Protein AF-A0A7S4FDI6-F1 (afdb_monomer_lite)

Structure (mmCIF, N/CA/C/O backbone):
data_AF-A0A7S4FDI6-F1
#
_entry.id   AF-A0A7S4FDI6-F1
#
loop_
_atom_site.group_PDB
_atom_site.id
_atom_site.type_symbol
_atom_site.label_atom_id
_atom_site.label_alt_id
_atom_site.label_co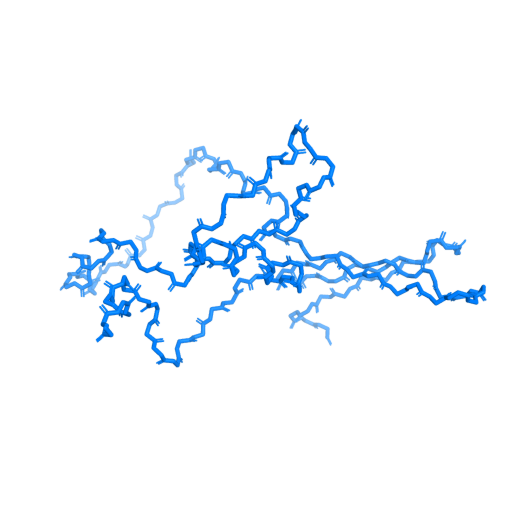mp_id
_atom_site.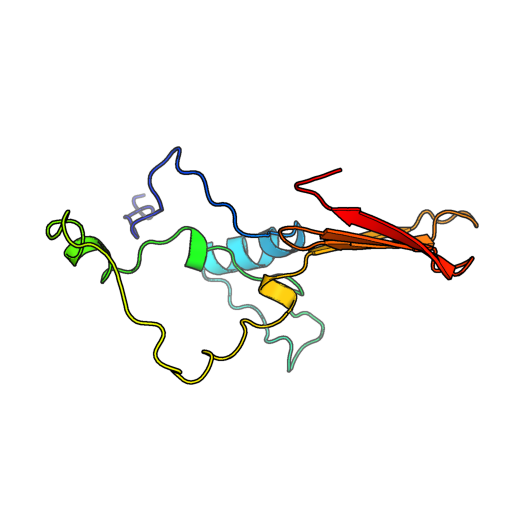label_asym_id
_atom_site.label_entity_id
_atom_site.label_seq_id
_atom_site.pdbx_PDB_ins_code
_atom_site.Cartn_x
_atom_site.Cartn_y
_atom_site.Cartn_z
_atom_site.occupancy
_atom_site.B_iso_or_equiv
_atom_site.auth_seq_id
_atom_site.auth_comp_id
_atom_site.auth_asym_id
_atom_site.auth_atom_id
_atom_site.pdbx_PDB_model_num
ATOM 1 N N . PRO A 1 1 ? -10.345 3.976 35.074 1.00 46.16 1 PRO A N 1
ATOM 2 C CA . PRO A 1 1 ? -10.155 2.787 34.218 1.00 46.16 1 PRO A CA 1
ATOM 3 C C . PRO A 1 1 ? -11.507 2.357 33.646 1.00 46.16 1 PRO A C 1
ATOM 5 O O . PRO A 1 1 ? -12.182 1.590 34.301 1.00 46.16 1 PRO A O 1
ATOM 8 N N . ASP A 1 2 ? -11.917 2.973 32.533 1.00 46.62 2 ASP A N 1
ATOM 9 C CA . ASP A 1 2 ? -13.038 2.566 31.658 1.00 46.62 2 ASP A CA 1
ATOM 10 C C . ASP A 1 2 ? -13.125 3.589 30.510 1.00 46.62 2 ASP A C 1
ATOM 12 O O . ASP A 1 2 ? -14.066 4.363 30.392 1.00 46.62 2 ASP A O 1
ATOM 16 N N . ALA A 1 3 ? -12.067 3.676 29.697 1.00 44.44 3 ALA A N 1
ATOM 17 C CA . ALA A 1 3 ? -12.013 4.590 28.547 1.00 44.44 3 ALA A CA 1
ATOM 18 C C . ALA A 1 3 ? -12.140 3.852 27.201 1.00 44.44 3 ALA A C 1
ATOM 20 O O . ALA A 1 3 ? -11.818 4.414 26.160 1.00 44.44 3 ALA A O 1
ATOM 21 N N . TRP A 1 4 ? -12.601 2.594 27.219 1.00 47.91 4 TRP A N 1
ATOM 22 C CA . TRP A 1 4 ? -12.853 1.791 26.014 1.00 47.91 4 TRP A CA 1
ATOM 23 C C . TRP A 1 4 ? -14.344 1.731 25.646 1.00 47.91 4 TRP A C 1
ATOM 25 O O . TRP A 1 4 ? -14.798 0.797 24.988 1.00 47.91 4 TRP A O 1
ATOM 35 N N . SER A 1 5 ? -15.144 2.700 26.096 1.00 42.81 5 SER A N 1
ATOM 36 C CA . SER A 1 5 ? -16.576 2.758 25.803 1.00 42.81 5 SER A CA 1
ATOM 37 C C . SER A 1 5 ? -16.823 3.027 24.313 1.00 42.81 5 SER A C 1
ATOM 39 O O . SER A 1 5 ? -16.862 4.170 23.870 1.00 42.81 5 SER A O 1
ATOM 41 N N . ALA A 1 6 ? -16.934 1.920 23.575 1.00 49.53 6 ALA 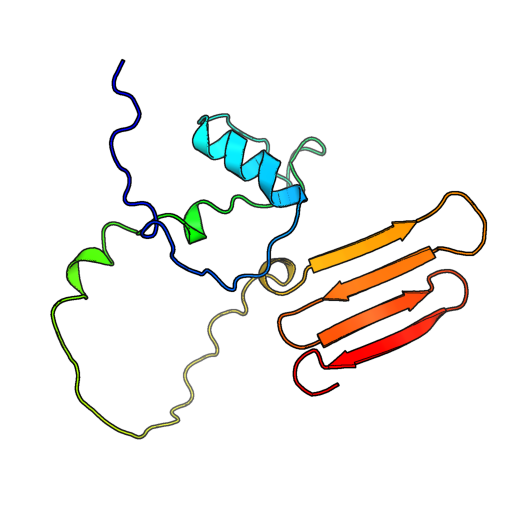A N 1
ATOM 42 C CA . ALA A 1 6 ? -17.795 1.657 22.429 1.00 49.53 6 ALA A CA 1
ATOM 43 C C . ALA A 1 6 ? -18.171 2.874 21.567 1.00 49.53 6 ALA A C 1
ATOM 45 O O . ALA A 1 6 ? -19.261 3.424 21.697 1.00 49.53 6 ALA A O 1
ATOM 46 N N . SER A 1 7 ? -17.316 3.214 20.604 1.00 46.47 7 SER A N 1
ATOM 47 C CA . SER A 1 7 ? -17.842 3.594 19.292 1.00 46.47 7 SER A CA 1
ATOM 48 C C . SER A 1 7 ? -17.885 2.313 18.471 1.00 46.47 7 SER A C 1
ATOM 50 O O . SER A 1 7 ? -16.910 1.562 18.486 1.00 46.47 7 SER A O 1
ATOM 52 N N . ALA A 1 8 ? -19.038 2.011 17.883 1.00 54.12 8 ALA A N 1
ATOM 53 C CA . ALA A 1 8 ? -19.351 0.758 17.212 1.00 54.12 8 ALA A CA 1
ATOM 54 C C . ALA A 1 8 ? -18.262 0.388 16.190 1.00 54.12 8 ALA A C 1
ATOM 56 O O . ALA A 1 8 ? -18.239 0.880 15.068 1.00 54.12 8 ALA A O 1
ATOM 57 N N . ALA A 1 9 ? -17.320 -0.452 16.611 1.00 67.88 9 ALA A N 1
ATOM 58 C CA . ALA A 1 9 ? -16.308 -1.003 15.734 1.00 67.88 9 ALA A CA 1
ATOM 59 C C . ALA A 1 9 ? -16.973 -2.073 14.864 1.00 67.88 9 ALA A C 1
ATOM 61 O O . ALA A 1 9 ? -17.821 -2.825 15.356 1.00 67.88 9 ALA A O 1
ATOM 62 N N . VAL A 1 10 ? -16.578 -2.148 13.593 1.00 71.25 10 VAL A N 1
ATOM 63 C CA . VAL A 1 10 ? -16.894 -3.268 12.697 1.00 71.25 10 VAL A CA 1
ATOM 64 C C . VAL A 1 10 ? -16.799 -4.594 13.480 1.00 71.25 10 VAL A C 1
ATOM 66 O O . VAL A 1 10 ? -15.825 -4.772 14.227 1.00 71.25 10 VAL A O 1
ATOM 69 N N . PRO A 1 11 ? -17.790 -5.512 13.381 1.00 81.06 11 PRO A N 1
ATOM 70 C CA . PRO A 1 11 ? -17.823 -6.714 14.207 1.00 81.06 11 PRO A CA 1
ATOM 71 C C . PRO A 1 11 ? -16.497 -7.466 14.152 1.00 81.06 11 PRO A C 1
ATOM 73 O O . PRO A 1 11 ? -15.893 -7.619 13.086 1.00 81.06 11 PRO A O 1
ATOM 76 N N . ARG A 1 12 ? -16.024 -7.952 15.302 1.00 82.12 12 ARG A N 1
ATOM 77 C CA . ARG A 1 12 ? -14.791 -8.747 15.339 1.00 82.12 12 ARG A CA 1
ATOM 78 C C . ARG A 1 12 ? -14.929 -9.949 14.404 1.00 82.12 12 ARG A C 1
ATOM 80 O O . ARG A 1 12 ? -15.941 -10.640 14.438 1.00 82.12 12 ARG A O 1
ATOM 87 N N . GLY A 1 13 ? -13.895 -10.189 13.601 1.00 84.81 13 GLY A N 1
ATOM 88 C CA . GLY A 1 13 ? -13.900 -11.240 12.582 1.00 84.81 13 GLY A CA 1
ATOM 89 C C . GLY A 1 13 ? -14.465 -10.813 11.224 1.00 84.81 13 GLY A C 1
ATOM 90 O O . GLY A 1 13 ? -14.505 -11.641 10.320 1.00 84.81 13 GLY A O 1
ATOM 91 N N . SER A 1 14 ? -14.870 -9.551 11.049 1.00 84.25 14 SER A N 1
ATOM 92 C CA . SER A 1 14 ? -15.245 -9.037 9.726 1.00 84.25 14 SER A CA 1
ATOM 93 C C . SER A 1 14 ? -14.035 -8.930 8.799 1.00 84.25 14 SER A C 1
ATOM 95 O O . SER A 1 14 ? -12.922 -8.639 9.241 1.00 84.25 14 SER A O 1
ATOM 97 N N . LEU A 1 15 ? -14.285 -9.107 7.502 1.00 84.31 15 LEU A N 1
ATOM 98 C CA . LEU A 1 15 ? -13.327 -8.859 6.430 1.00 84.31 15 LEU A CA 1
ATOM 99 C C . LEU A 1 15 ? -13.665 -7.537 5.743 1.00 84.31 15 LEU A C 1
ATOM 101 O O . LEU A 1 15 ? -14.823 -7.276 5.422 1.00 84.31 15 LEU A O 1
ATOM 105 N N . VAL A 1 16 ? -12.644 -6.715 5.517 1.00 83.94 16 VAL A N 1
ATOM 106 C CA . VAL A 1 16 ? -12.754 -5.426 4.833 1.00 83.94 16 VAL A CA 1
ATOM 107 C C . VAL A 1 16 ? -11.763 -5.440 3.672 1.00 83.94 16 VAL A C 1
ATOM 109 O O . VAL A 1 16 ? -10.567 -5.593 3.891 1.00 83.94 16 VAL A O 1
ATOM 112 N N . HIS A 1 17 ? -12.261 -5.307 2.442 1.00 84.12 17 HIS A N 1
ATOM 113 C CA . HIS A 1 17 ? -11.474 -5.462 1.207 1.00 84.12 17 HIS A CA 1
ATOM 114 C C . HIS A 1 17 ? -10.973 -4.130 0.624 1.00 84.12 17 HIS A C 1
ATOM 116 O O . HIS A 1 17 ? -10.684 -4.036 -0.566 1.00 84.12 17 HIS A O 1
ATOM 122 N N . HIS A 1 18 ? -10.900 -3.079 1.441 1.00 84.12 18 HIS A N 1
ATOM 123 C CA . HIS A 1 18 ? -10.317 -1.816 1.002 1.00 84.12 18 HIS A CA 1
ATOM 124 C C . HIS A 1 18 ? -8.807 -1.960 0.812 1.00 84.12 18 HIS A C 1
ATOM 126 O O . HIS A 1 18 ? -8.139 -2.667 1.567 1.00 84.12 18 HIS A O 1
ATOM 132 N N . LEU A 1 19 ? -8.278 -1.257 -0.186 1.00 87.56 19 LEU A N 1
ATOM 133 C CA . LEU A 1 19 ? -6.840 -1.091 -0.341 1.00 87.56 19 LEU A CA 1
ATOM 134 C C . LEU A 1 19 ? -6.311 -0.263 0.831 1.00 87.56 19 LEU A C 1
ATOM 136 O O . LEU A 1 19 ? -6.868 0.787 1.150 1.00 87.56 19 LEU A O 1
ATOM 140 N N . VAL A 1 20 ? -5.254 -0.759 1.466 1.00 88.69 20 VAL A N 1
ATOM 141 C CA . VAL A 1 20 ? -4.611 -0.132 2.624 1.00 88.69 20 VAL A CA 1
ATOM 142 C C . VAL A 1 20 ? -3.100 -0.158 2.449 1.00 88.69 20 VAL A C 1
ATOM 144 O O . VAL A 1 20 ? -2.550 -1.099 1.871 1.00 88.69 20 VAL A O 1
ATOM 147 N N . GLU A 1 21 ? -2.421 0.851 2.982 1.00 87.62 21 GLU A N 1
ATOM 148 C CA . GLU A 1 21 ? -0.967 0.965 2.948 1.00 87.62 21 GLU A CA 1
ATOM 149 C C . GLU A 1 21 ? -0.378 0.943 4.362 1.00 87.62 21 GLU A C 1
ATOM 151 O O . GLU A 1 21 ? -0.994 1.374 5.335 1.00 87.62 21 GLU A O 1
ATOM 156 N N . LEU A 1 22 ? 0.881 0.517 4.507 1.00 90.38 22 LEU A N 1
ATOM 157 C CA . LEU A 1 22 ? 1.543 0.529 5.819 1.00 90.38 22 LEU A CA 1
ATOM 158 C C . LEU A 1 22 ? 1.637 1.947 6.422 1.00 90.38 22 LEU A C 1
ATOM 160 O O . LEU A 1 22 ? 1.617 2.113 7.642 1.00 90.38 22 LEU A O 1
ATOM 164 N N . ARG A 1 23 ? 1.708 2.978 5.573 1.00 90.12 23 ARG A N 1
ATOM 165 C CA . ARG A 1 23 ? 1.750 4.391 5.987 1.00 90.12 23 ARG A CA 1
ATOM 166 C C . ARG A 1 23 ? 0.450 4.882 6.632 1.00 90.12 23 ARG A C 1
ATOM 168 O O . ARG A 1 23 ? 0.485 5.899 7.318 1.00 90.12 23 ARG A O 1
ATOM 175 N N . ASP A 1 24 ? -0.654 4.148 6.488 1.00 90.06 24 ASP A N 1
ATOM 176 C CA . ASP A 1 24 ? -1.950 4.458 7.107 1.00 90.06 24 ASP A CA 1
ATOM 177 C C . ASP A 1 24 ? -1.965 4.175 8.617 1.00 90.06 24 ASP A C 1
ATOM 179 O O . ASP A 1 24 ? -2.775 4.723 9.370 1.00 90.06 24 ASP A O 1
ATOM 183 N N . ILE A 1 25 ? -1.028 3.353 9.099 1.00 92.06 25 ILE A N 1
ATOM 184 C CA . ILE A 1 25 ? -0.962 2.939 10.502 1.00 92.06 25 ILE A CA 1
ATOM 185 C C . ILE A 1 25 ? -0.738 4.132 11.439 1.00 92.06 25 ILE A C 1
ATOM 187 O O . ILE A 1 25 ? -1.453 4.278 12.431 1.00 92.06 25 ILE A O 1
ATOM 191 N N . PHE A 1 26 ? 0.221 5.009 11.132 1.00 93.12 26 PHE A N 1
ATOM 192 C CA . PHE A 1 26 ? 0.528 6.167 11.976 1.00 93.12 26 PHE A CA 1
ATOM 193 C C . PHE A 1 26 ? -0.655 7.145 12.131 1.00 93.12 26 PHE A C 1
ATOM 195 O O . PHE A 1 26 ? -1.045 7.396 13.276 1.00 93.12 26 PHE A O 1
ATOM 202 N N . PRO A 1 27 ? -1.276 7.663 11.051 1.00 91.19 27 PRO A N 1
ATOM 203 C CA . PRO A 1 27 ? -2.426 8.553 11.187 1.00 91.19 27 PRO A CA 1
ATOM 204 C C . PRO A 1 27 ? -3.635 7.873 11.838 1.00 91.19 27 PRO A C 1
ATOM 206 O O . PRO A 1 27 ? -4.347 8.526 12.596 1.00 91.19 27 PRO A O 1
ATOM 209 N N . THR A 1 28 ? -3.823 6.562 11.642 1.00 91.00 28 THR A N 1
ATOM 210 C CA . THR A 1 28 ? -4.863 5.797 12.352 1.00 91.00 28 THR A CA 1
ATOM 211 C C . THR A 1 28 ? -4.646 5.818 13.867 1.00 91.00 28 THR A C 1
ATOM 213 O O . THR A 1 28 ? -5.561 6.135 14.627 1.00 91.00 28 THR A O 1
ATOM 216 N N . PHE A 1 29 ? -3.431 5.516 14.337 1.00 91.94 29 PHE A N 1
ATOM 217 C CA . PHE A 1 29 ? -3.132 5.530 15.772 1.00 91.94 29 PHE A CA 1
ATOM 218 C C . PHE A 1 29 ? -3.194 6.931 16.377 1.00 91.94 29 PHE A C 1
ATOM 220 O O . PHE A 1 29 ? -3.681 7.084 17.498 1.00 91.94 29 PHE A O 1
ATOM 227 N N . ALA A 1 30 ? -2.730 7.945 15.648 1.00 90.69 30 ALA A N 1
ATOM 228 C CA . ALA A 1 30 ? -2.822 9.329 16.090 1.00 90.69 30 ALA A CA 1
ATOM 229 C C . ALA A 1 30 ? -4.286 9.758 16.281 1.00 90.69 30 ALA A C 1
ATOM 231 O O . ALA A 1 30 ? -4.613 10.334 17.319 1.00 90.69 30 ALA A O 1
ATOM 232 N N . GLU A 1 31 ? -5.183 9.398 15.357 1.00 88.31 31 GLU A N 1
ATOM 233 C CA . GLU A 1 31 ? -6.612 9.694 15.491 1.00 88.31 31 GLU A CA 1
ATOM 234 C C . GLU A 1 31 ? -7.250 8.955 16.681 1.00 88.31 31 GLU A C 1
ATOM 236 O O . GLU A 1 31 ? -7.944 9.578 17.487 1.00 88.31 31 GLU A O 1
ATOM 241 N N . ILE A 1 32 ? -6.946 7.662 16.872 1.00 87.06 32 ILE A N 1
ATOM 242 C CA . ILE A 1 32 ? -7.398 6.886 18.047 1.00 87.06 32 ILE A CA 1
ATOM 243 C C . ILE A 1 32 ? -6.938 7.550 19.353 1.00 87.06 32 ILE A C 1
ATOM 245 O O . ILE A 1 32 ? -7.704 7.654 20.314 1.00 87.06 32 ILE A O 1
ATOM 249 N N . ALA A 1 33 ? -5.689 8.016 19.387 1.00 88.88 33 ALA A N 1
ATOM 250 C CA . ALA A 1 33 ? -5.098 8.696 20.533 1.00 88.88 33 ALA A CA 1
ATOM 251 C C . ALA A 1 33 ? -5.571 10.153 20.692 1.00 88.88 33 ALA A C 1
ATOM 253 O O . ALA A 1 33 ? -5.202 10.800 21.673 1.00 88.88 33 ALA A O 1
ATOM 254 N N . ARG A 1 34 ? -6.390 10.667 19.761 1.00 89.62 34 ARG A N 1
ATOM 255 C CA . ARG A 1 34 ? -6.820 12.073 19.682 1.00 89.62 34 ARG A CA 1
ATOM 256 C C . ARG A 1 34 ? -5.647 13.058 19.616 1.00 89.62 34 ARG A C 1
ATOM 258 O O . ARG A 1 34 ? -5.713 14.155 20.168 1.00 89.62 34 ARG A O 1
ATOM 265 N N . ILE A 1 35 ? -4.569 12.662 18.946 1.00 91.81 35 ILE A N 1
ATOM 266 C CA . ILE A 1 35 ? -3.430 13.522 18.632 1.00 91.81 35 ILE A CA 1
ATOM 267 C C . ILE A 1 35 ? -3.764 14.290 17.353 1.00 91.81 35 ILE A C 1
ATOM 269 O O . ILE A 1 35 ? -4.072 13.689 16.325 1.00 91.81 35 ILE A O 1
ATOM 273 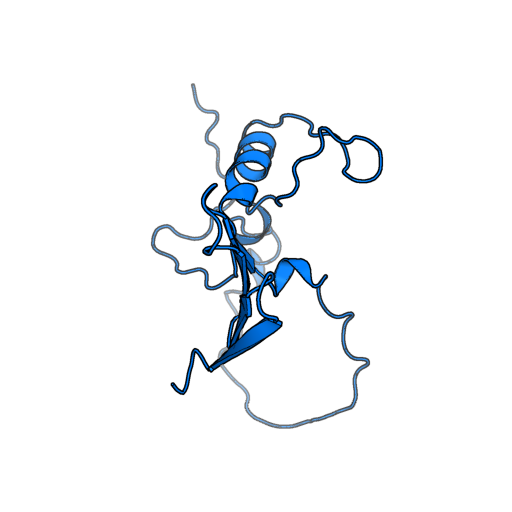N N . ALA A 1 36 ? -3.699 15.620 17.411 1.00 88.50 36 ALA A N 1
ATOM 274 C CA . ALA A 1 36 ? -3.868 16.457 16.230 1.00 88.50 36 ALA A CA 1
ATOM 275 C C . ALA A 1 36 ? -2.649 16.309 15.311 1.00 88.50 36 ALA A C 1
ATOM 277 O O . ALA A 1 36 ? -1.518 16.554 15.732 1.00 88.50 36 ALA A O 1
ATOM 278 N N . LEU A 1 37 ? -2.891 15.906 14.066 1.00 87.81 37 LEU A N 1
ATOM 279 C CA . LEU A 1 37 ? -1.869 15.827 13.028 1.00 87.81 37 LEU A CA 1
ATOM 280 C C . LEU A 1 37 ? -1.917 17.080 12.149 1.00 87.81 37 LEU A C 1
ATOM 282 O O . LEU A 1 37 ? -3.008 17.607 11.910 1.00 87.81 37 LEU A O 1
ATOM 286 N N . PRO A 1 38 ? -0.762 17.558 11.663 1.00 87.25 38 PRO A N 1
ATOM 287 C CA . PRO A 1 38 ? -0.727 18.712 10.783 1.00 87.25 38 PRO A CA 1
ATOM 288 C C . PRO A 1 38 ? -1.285 18.365 9.392 1.00 87.25 38 PRO A C 1
ATOM 290 O O . PRO A 1 38 ? -1.290 17.204 8.973 1.00 87.25 38 PRO A O 1
ATOM 293 N N . SER A 1 39 ? -1.809 19.375 8.692 1.00 79.31 39 SER A N 1
ATOM 294 C CA . SER A 1 39 ? -2.444 19.193 7.385 1.00 79.31 39 SER A CA 1
ATOM 295 C C . SER A 1 39 ? -1.394 19.124 6.270 1.00 79.31 39 SER A C 1
ATOM 297 O O . SER A 1 39 ? -0.460 19.922 6.230 1.00 79.31 39 SER A O 1
ATOM 299 N N . ALA A 1 40 ? -1.561 18.195 5.323 1.00 74.25 40 ALA A N 1
ATOM 300 C CA . ALA A 1 40 ? -0.616 18.009 4.212 1.00 74.25 40 ALA A CA 1
ATOM 301 C C . ALA A 1 40 ? -0.517 19.212 3.259 1.00 74.25 40 ALA A C 1
ATOM 303 O O . ALA A 1 40 ? 0.383 19.277 2.432 1.00 74.25 40 ALA A O 1
ATOM 304 N N . THR A 1 41 ? -1.455 20.155 3.344 1.00 72.06 41 THR A N 1
ATOM 305 C CA . THR A 1 41 ? -1.431 21.402 2.573 1.00 72.06 41 THR A CA 1
ATOM 306 C C . THR A 1 41 ? -0.558 22.484 3.204 1.00 72.06 41 THR A C 1
ATOM 308 O O . THR A 1 41 ? -0.278 23.480 2.543 1.00 72.06 41 THR A O 1
ATOM 311 N N . GLU A 1 42 ? -0.162 22.322 4.468 1.00 71.12 42 GLU A N 1
ATOM 312 C CA . GLU A 1 42 ? 0.452 23.390 5.264 1.00 71.12 42 GLU A CA 1
ATOM 313 C C . GLU A 1 42 ? 1.771 22.976 5.929 1.00 71.12 42 GLU A C 1
ATOM 315 O O . GLU A 1 42 ? 2.540 23.855 6.317 1.00 71.12 42 GLU A O 1
ATOM 320 N N . ASP A 1 43 ? 2.054 21.675 6.051 1.00 79.19 43 ASP A N 1
ATOM 321 C CA . ASP A 1 43 ? 3.214 21.174 6.790 1.00 79.19 43 ASP A CA 1
ATOM 322 C C . ASP A 1 43 ? 3.803 19.900 6.161 1.00 79.19 43 ASP A C 1
ATOM 324 O O . ASP A 1 43 ? 3.113 18.897 5.979 1.00 79.19 43 ASP A O 1
ATOM 328 N N . GLU A 1 44 ? 5.108 19.915 5.893 1.00 78.81 44 GLU A N 1
ATOM 329 C CA . GLU A 1 44 ? 5.876 18.755 5.411 1.00 78.81 44 GLU A CA 1
ATOM 330 C C . GLU A 1 44 ? 5.968 17.632 6.463 1.00 78.81 44 GLU A C 1
ATOM 332 O O . GLU A 1 44 ? 6.263 16.485 6.132 1.00 78.81 44 GLU A O 1
ATOM 337 N N . ALA A 1 45 ? 5.703 17.936 7.740 1.00 82.69 45 ALA A N 1
ATOM 338 C CA . ALA A 1 45 ? 5.584 16.936 8.799 1.00 82.69 45 ALA A CA 1
ATOM 339 C C . ALA A 1 45 ? 4.245 16.177 8.765 1.00 82.69 45 ALA A C 1
ATOM 341 O O . ALA A 1 45 ? 4.038 15.262 9.571 1.00 82.69 45 ALA A O 1
ATOM 342 N N . ALA A 1 46 ? 3.320 16.552 7.874 1.00 86.62 46 ALA A N 1
ATOM 343 C CA . ALA A 1 46 ? 2.059 15.850 7.716 1.00 86.62 46 ALA A CA 1
ATOM 344 C C . ALA A 1 46 ? 2.280 14.391 7.295 1.00 86.62 46 ALA A C 1
ATOM 346 O O . ALA A 1 46 ? 3.129 14.092 6.451 1.00 86.62 46 ALA A O 1
ATOM 347 N N . PRO A 1 47 ? 1.504 13.456 7.861 1.00 86.94 47 PRO A N 1
ATOM 348 C CA . PRO A 1 47 ? 1.579 12.072 7.441 1.00 86.94 47 PRO A CA 1
ATOM 349 C C . PRO A 1 47 ? 1.077 11.915 6.005 1.00 86.94 47 PRO A C 1
ATOM 351 O O . PRO A 1 47 ? 0.060 12.485 5.615 1.00 86.94 47 PRO A O 1
ATOM 354 N N . ASP A 1 48 ? 1.777 11.086 5.238 1.00 85.19 48 ASP A N 1
ATOM 355 C CA . ASP A 1 48 ? 1.419 10.784 3.849 1.00 85.19 48 ASP A CA 1
ATOM 356 C C . ASP A 1 48 ? 0.238 9.794 3.743 1.00 85.19 48 ASP A C 1
ATOM 358 O O . ASP A 1 48 ? -0.570 9.861 2.816 1.00 85.19 48 ASP A O 1
ATOM 362 N N . GLY A 1 49 ? 0.110 8.892 4.724 1.00 86.88 49 GLY A N 1
ATOM 363 C CA . GLY A 1 49 ? -1.006 7.949 4.821 1.00 86.88 49 GLY A CA 1
ATOM 364 C C . GLY A 1 49 ? -2.310 8.576 5.314 1.00 86.88 49 GLY A C 1
ATOM 365 O O . GLY A 1 49 ? -2.394 9.762 5.639 1.00 86.88 49 GLY A O 1
ATOM 366 N N . ARG A 1 50 ? -3.353 7.753 5.413 1.00 85.81 50 ARG A N 1
ATOM 367 C CA . ARG A 1 50 ? -4.693 8.147 5.866 1.00 85.81 50 ARG A CA 1
ATOM 368 C C . ARG A 1 50 ? -5.170 7.257 6.999 1.00 85.81 50 ARG A C 1
ATOM 370 O O . ARG A 1 50 ? -4.789 6.102 7.106 1.00 85.81 50 ARG A O 1
ATOM 377 N N . SER A 1 51 ? -6.014 7.803 7.864 1.00 89.25 51 SER A N 1
ATOM 378 C CA . SER A 1 51 ? -6.606 7.000 8.925 1.00 89.25 51 SER A CA 1
ATOM 379 C C . SER A 1 51 ? -7.609 5.992 8.369 1.00 89.25 51 SER A C 1
ATOM 381 O O . SER A 1 51 ? -8.415 6.314 7.495 1.00 89.25 51 SER A O 1
ATOM 383 N N . LEU A 1 52 ? -7.588 4.783 8.924 1.00 88.50 52 LEU A N 1
ATOM 384 C CA . LEU A 1 52 ? -8.506 3.698 8.590 1.00 88.50 52 LEU A CA 1
ATOM 385 C C . LEU A 1 52 ? -9.795 3.731 9.424 1.00 88.50 52 LEU A C 1
ATOM 387 O O . LEU A 1 52 ? -10.667 2.885 9.218 1.00 88.50 52 LEU A O 1
ATOM 391 N N . LEU A 1 53 ? -9.945 4.676 10.365 1.00 86.38 53 LEU A N 1
ATOM 392 C CA . LEU A 1 53 ? -11.080 4.690 11.294 1.00 86.38 53 LEU A CA 1
ATOM 393 C C . LEU A 1 53 ? -12.437 4.771 10.593 1.00 86.38 53 LEU A C 1
ATOM 395 O O . LEU A 1 53 ? -13.366 4.096 11.032 1.00 86.38 53 LEU A O 1
ATOM 399 N N . SER A 1 54 ? -12.559 5.496 9.480 1.00 79.25 54 SER A N 1
ATOM 400 C CA . SER A 1 54 ? -13.800 5.556 8.689 1.00 79.25 54 SER A CA 1
ATOM 401 C C . SER A 1 54 ? -14.232 4.203 8.113 1.00 79.25 54 SER A C 1
ATOM 403 O O . SER A 1 54 ? -15.410 4.008 7.844 1.00 79.25 54 SER A O 1
ATOM 405 N N . HIS A 1 55 ? -13.297 3.270 7.927 1.00 75.94 55 HIS A N 1
ATOM 406 C CA . HIS A 1 55 ? -13.566 1.940 7.373 1.00 75.94 55 HIS A CA 1
ATOM 407 C C . HIS A 1 55 ? -13.845 0.889 8.450 1.00 75.94 55 HIS A C 1
ATOM 409 O O . HIS A 1 55 ? -14.399 -0.167 8.151 1.00 75.94 55 HIS A O 1
ATOM 415 N N . ILE A 1 56 ? -13.447 1.158 9.697 1.00 76.12 56 ILE A N 1
ATOM 416 C CA . ILE A 1 56 ? -13.593 0.224 10.822 1.00 76.12 56 ILE A CA 1
ATOM 417 C C . ILE A 1 56 ? -14.546 0.728 11.912 1.00 76.12 56 ILE A C 1
ATOM 419 O O . ILE A 1 56 ? -14.771 0.021 12.897 1.00 76.12 56 ILE A O 1
ATOM 423 N N . SER A 1 57 ? -15.126 1.916 11.732 1.00 67.19 57 SER A N 1
ATOM 424 C CA . SER A 1 57 ? -16.193 2.461 12.569 1.00 67.19 57 SER A CA 1
ATOM 425 C C . SER A 1 57 ? -17.523 2.430 11.824 1.00 67.19 57 SER A C 1
ATOM 427 O O . SER A 1 57 ? -17.616 2.762 10.647 1.00 67.19 57 SER A O 1
ATOM 429 N N . ILE A 1 58 ? -18.563 1.998 12.523 1.00 53.94 58 ILE A N 1
ATOM 430 C CA . ILE A 1 58 ? -19.943 2.060 12.061 1.00 53.94 58 ILE A CA 1
ATOM 431 C C . ILE A 1 58 ? -20.448 3.464 12.396 1.00 53.94 58 ILE A C 1
ATOM 433 O O . ILE A 1 58 ? -20.402 3.880 13.559 1.00 53.94 58 ILE A O 1
ATOM 437 N N . SER A 1 59 ? -20.944 4.198 11.398 1.00 43.91 59 SER A N 1
ATOM 438 C CA . SER A 1 59 ? -21.671 5.438 11.670 1.00 43.91 59 SER A CA 1
ATOM 439 C C . SER A 1 59 ? -22.988 5.108 12.365 1.00 43.91 59 SER A C 1
ATOM 441 O O . SER A 1 59 ? -23.678 4.154 12.012 1.00 43.91 59 SER A O 1
ATOM 443 N N . ALA A 1 60 ? -23.371 5.920 13.351 1.00 44.47 60 ALA A N 1
ATOM 444 C CA . ALA A 1 60 ? -24.599 5.733 14.130 1.00 44.47 60 ALA A CA 1
ATOM 445 C C . ALA A 1 60 ? -25.894 5.680 13.278 1.00 44.47 60 ALA A C 1
ATOM 447 O O . ALA A 1 60 ? -26.944 5.280 13.781 1.00 44.47 60 ALA A O 1
ATOM 448 N N . GLU A 1 61 ? -25.833 6.062 11.998 1.00 45.03 61 GLU A N 1
ATOM 449 C CA . GLU A 1 61 ? -26.938 5.987 11.034 1.00 45.03 61 GLU A CA 1
ATOM 450 C C . GLU A 1 61 ? -27.157 4.575 10.456 1.00 45.03 61 GLU A C 1
ATOM 452 O O . GLU A 1 61 ? -28.307 4.176 10.263 1.00 45.03 61 GLU A O 1
ATOM 457 N N . ASP A 1 62 ? -26.109 3.757 10.303 1.00 45.12 62 ASP A N 1
ATOM 458 C CA . ASP A 1 62 ? -26.205 2.421 9.684 1.00 45.12 62 ASP A CA 1
ATOM 459 C C . ASP A 1 62 ? -26.879 1.382 10.592 1.00 45.12 62 ASP A C 1
ATOM 461 O O . ASP A 1 62 ? -27.373 0.350 10.136 1.00 45.12 62 ASP A O 1
ATOM 465 N N . THR A 1 63 ? -26.974 1.666 11.894 1.00 44.69 63 THR A N 1
ATOM 466 C CA . THR A 1 63 ? -27.626 0.765 12.860 1.00 44.69 63 THR A CA 1
ATOM 467 C C . THR A 1 63 ? -29.156 0.741 12.696 1.00 44.69 63 THR A C 1
ATOM 469 O O . THR A 1 63 ? -29.812 -0.164 13.207 1.00 44.69 63 THR A O 1
ATOM 472 N N . LYS A 1 64 ? -29.750 1.698 11.963 1.00 37.12 64 LYS A N 1
ATOM 473 C CA . LYS A 1 64 ? -31.208 1.763 11.743 1.00 37.12 64 LYS A CA 1
ATOM 474 C C . LYS A 1 64 ? -31.691 1.036 10.483 1.00 37.12 64 LYS A C 1
ATOM 476 O O . LYS A 1 64 ? -32.852 0.645 10.450 1.00 37.12 64 LYS A O 1
ATOM 481 N N . ASN A 1 65 ? -30.828 0.797 9.492 1.00 39.25 65 ASN A N 1
ATOM 482 C CA . ASN A 1 65 ? -31.231 0.201 8.207 1.00 39.25 65 ASN A CA 1
ATOM 483 C C . ASN A 1 65 ? -31.156 -1.334 8.156 1.00 39.25 65 ASN A C 1
ATOM 485 O O . ASN A 1 65 ? -31.601 -1.931 7.182 1.00 39.25 65 ASN A O 1
ATOM 489 N N . ALA A 1 66 ? -30.639 -2.002 9.190 1.00 43.00 66 ALA A N 1
ATOM 490 C CA . ALA A 1 66 ? -30.443 -3.455 9.172 1.00 43.00 66 ALA A CA 1
ATOM 491 C C . ALA A 1 66 ? -31.716 -4.292 9.444 1.00 43.00 66 ALA A C 1
ATOM 493 O O . ALA A 1 66 ? -31.619 -5.515 9.516 1.00 43.00 66 ALA A O 1
ATOM 494 N N . THR A 1 67 ? -32.895 -3.674 9.625 1.00 38.94 67 THR A N 1
ATOM 495 C CA . THR A 1 67 ? -34.137 -4.413 9.953 1.00 38.94 67 THR A CA 1
ATOM 496 C C . THR A 1 67 ? -35.111 -4.574 8.785 1.00 38.94 67 THR A C 1
ATOM 498 O O . THR A 1 67 ? -35.939 -5.475 8.845 1.00 38.94 67 THR A O 1
ATOM 501 N N . ASP A 1 68 ? -34.988 -3.828 7.686 1.00 36.78 68 ASP A N 1
ATOM 502 C CA . ASP A 1 68 ? -35.966 -3.919 6.599 1.00 36.78 68 ASP A CA 1
ATOM 503 C C . ASP A 1 68 ? -35.320 -4.240 5.246 1.00 36.78 68 ASP A C 1
ATOM 505 O O . ASP A 1 68 ? -34.304 -3.673 4.857 1.00 36.78 68 ASP A O 1
ATOM 509 N N . THR A 1 69 ? -36.001 -5.114 4.501 1.00 35.50 69 THR A N 1
ATOM 510 C CA . THR A 1 69 ? -35.902 -5.377 3.052 1.00 35.50 69 THR A CA 1
ATOM 511 C C . THR A 1 69 ? -34.846 -6.357 2.526 1.00 35.50 69 THR A C 1
ATOM 513 O O . THR A 1 69 ? -33.892 -6.015 1.839 1.00 35.50 69 THR A O 1
ATOM 516 N N . ALA A 1 70 ? -35.170 -7.644 2.682 1.00 40.28 70 ALA A N 1
ATOM 517 C CA . ALA A 1 70 ? -34.965 -8.640 1.635 1.00 40.28 70 ALA A CA 1
ATOM 518 C C . ALA A 1 70 ? -36.184 -8.642 0.688 1.00 40.28 70 ALA A C 1
ATOM 520 O O . ALA A 1 70 ? -37.173 -9.292 1.012 1.00 40.28 70 ALA A O 1
ATOM 521 N N . THR A 1 71 ? -36.164 -7.900 -0.430 1.00 36.81 71 THR A N 1
ATOM 522 C CA . THR A 1 71 ? -36.885 -8.196 -1.702 1.00 36.81 71 THR A CA 1
ATOM 523 C C . THR A 1 71 ? -36.728 -7.077 -2.749 1.00 36.81 71 THR A C 1
ATOM 525 O O . THR A 1 71 ? -36.580 -5.918 -2.386 1.00 36.81 71 THR A O 1
ATOM 528 N N . ALA A 1 72 ? -36.866 -7.469 -4.028 1.00 32.19 72 ALA A N 1
ATOM 529 C CA . ALA A 1 72 ? -36.848 -6.707 -5.295 1.00 32.19 72 ALA A CA 1
ATOM 530 C C . ALA A 1 72 ? -35.444 -6.507 -5.915 1.00 32.19 72 ALA A C 1
ATOM 532 O O . ALA A 1 72 ? -34.615 -5.796 -5.365 1.00 32.19 72 ALA A O 1
ATOM 533 N N . SER A 1 73 ? -35.006 -7.244 -6.948 1.00 41.59 73 SER A N 1
ATOM 534 C CA . SER A 1 73 ? -35.508 -7.475 -8.325 1.00 41.59 73 SER A CA 1
ATOM 535 C C . SER A 1 73 ? -35.394 -6.265 -9.267 1.00 41.59 73 SER A C 1
ATOM 537 O O . SER A 1 73 ? -36.174 -5.328 -9.153 1.00 41.59 73 SER A O 1
ATOM 539 N N . ASP A 1 74 ? -34.436 -6.385 -10.192 1.00 33.75 74 ASP A N 1
ATOM 540 C CA . ASP A 1 74 ? -34.275 -5.835 -11.549 1.00 33.75 74 ASP A CA 1
ATOM 541 C C . ASP A 1 74 ? -34.797 -4.444 -11.980 1.00 33.75 74 ASP A C 1
ATOM 543 O O . ASP A 1 74 ? -35.954 -4.076 -11.809 1.00 33.75 74 ASP A O 1
ATOM 547 N N . ALA A 1 75 ? -33.918 -3.816 -12.781 1.00 34.16 75 ALA A N 1
ATOM 548 C CA . ALA A 1 75 ? -34.123 -2.801 -13.826 1.00 34.16 75 ALA A CA 1
ATOM 549 C C . ALA A 1 75 ? -34.247 -1.310 -13.436 1.00 34.16 75 ALA A C 1
ATOM 551 O O . ALA A 1 75 ? -35.303 -0.838 -13.035 1.00 34.16 75 ALA A O 1
ATOM 552 N N . ALA A 1 76 ? -33.188 -0.535 -13.731 1.00 33.12 76 ALA A N 1
ATOM 553 C CA . ALA A 1 76 ? -33.222 0.618 -14.655 1.00 33.12 76 ALA A CA 1
ATOM 554 C C . ALA A 1 76 ? -31.855 1.336 -14.698 1.00 33.12 76 ALA A C 1
ATOM 556 O O . ALA A 1 76 ? -31.452 2.011 -13.753 1.00 33.12 76 ALA A O 1
ATOM 557 N N . LEU A 1 77 ? -31.157 1.236 -15.833 1.00 37.69 77 LEU A N 1
ATOM 558 C CA . LEU A 1 77 ? -29.974 2.039 -16.149 1.00 37.69 77 LEU A CA 1
ATOM 559 C C . LEU A 1 77 ? -30.435 3.438 -16.604 1.00 37.69 77 LEU A C 1
ATOM 561 O O . LEU A 1 77 ? -30.621 3.688 -17.792 1.00 37.69 77 LEU A O 1
ATOM 565 N N . GLY A 1 78 ? -30.679 4.332 -15.645 1.00 30.23 78 GLY A N 1
ATOM 566 C CA . GLY A 1 78 ? -30.887 5.766 -15.868 1.00 30.23 78 GLY A CA 1
ATOM 567 C C . GLY A 1 78 ? -29.611 6.544 -15.544 1.00 30.23 78 GLY A C 1
ATOM 568 O O . GLY A 1 78 ? -29.003 6.330 -14.499 1.00 30.23 78 GLY A O 1
ATOM 569 N N . SER A 1 79 ? -29.183 7.426 -16.448 1.00 44.06 79 SER A N 1
ATOM 570 C CA . SER A 1 79 ? -27.923 8.179 -16.402 1.00 44.06 79 SER A CA 1
ATOM 571 C C . SER A 1 79 ? -27.875 9.232 -15.283 1.00 44.06 79 SER A C 1
ATOM 573 O O . SER A 1 79 ? -27.998 10.433 -15.535 1.00 44.06 79 SER A O 1
ATOM 575 N N . ALA A 1 80 ? -27.680 8.794 -14.041 1.00 38.69 80 ALA A N 1
ATOM 576 C CA . ALA A 1 80 ? -27.283 9.684 -12.956 1.00 38.69 80 ALA A CA 1
ATOM 577 C C . ALA A 1 80 ? -25.872 10.253 -13.233 1.00 38.69 80 ALA A C 1
ATOM 579 O O . ALA A 1 80 ? -25.027 9.536 -13.784 1.00 38.69 80 ALA A O 1
ATOM 580 N N . PRO A 1 81 ? -25.579 11.516 -12.861 1.00 39.38 81 PRO A N 1
ATOM 581 C CA . PRO A 1 81 ? -24.216 12.036 -12.894 1.00 39.38 81 PRO A CA 1
ATOM 582 C C . PRO A 1 81 ? -23.315 11.093 -12.097 1.00 39.38 81 PRO A C 1
ATOM 584 O O . PRO A 1 81 ? -23.635 10.767 -10.953 1.00 39.38 81 PRO A O 1
ATOM 587 N N . ARG A 1 82 ? -22.215 10.626 -12.706 1.00 36.62 82 ARG A N 1
ATOM 588 C CA . ARG A 1 82 ? -21.245 9.759 -12.029 1.00 36.62 82 ARG A CA 1
ATOM 589 C C . ARG A 1 82 ? -20.841 10.464 -10.722 1.00 36.62 82 ARG A C 1
ATOM 591 O O . ARG A 1 82 ? -20.357 11.596 -10.814 1.00 36.62 82 ARG A O 1
ATOM 598 N N . PRO A 1 83 ? -21.051 9.859 -9.535 1.00 43.41 83 PRO A N 1
ATOM 599 C CA . PRO A 1 83 ? -20.560 10.446 -8.295 1.00 43.41 83 PRO A CA 1
ATOM 600 C C . PRO A 1 83 ? -19.063 10.706 -8.461 1.00 43.41 83 PRO A C 1
ATOM 602 O O . PRO A 1 83 ? -18.378 9.920 -9.121 1.00 43.41 83 PRO A O 1
ATOM 605 N N . ALA A 1 84 ? -18.579 11.842 -7.952 1.00 47.81 84 ALA A N 1
ATOM 606 C CA . ALA A 1 84 ? -17.174 12.216 -8.072 1.00 47.81 84 ALA A CA 1
ATOM 607 C C . ALA A 1 84 ? -16.302 11.004 -7.718 1.00 47.81 84 ALA A C 1
ATOM 609 O O . ALA A 1 84 ? -16.502 10.393 -6.667 1.00 47.81 84 ALA A O 1
ATOM 610 N N . SER A 1 85 ? -15.406 10.609 -8.631 1.00 48.28 85 SER A N 1
ATOM 611 C CA . SER A 1 85 ? -14.534 9.457 -8.396 1.00 48.28 85 SER A CA 1
ATOM 612 C C . SER A 1 85 ? -13.811 9.676 -7.069 1.00 48.28 85 SER A C 1
ATOM 614 O O . SER A 1 85 ? -13.331 10.795 -6.845 1.00 48.28 85 SER A O 1
ATOM 616 N N . PRO A 1 86 ? -13.731 8.664 -6.188 1.00 56.69 86 PRO A N 1
ATOM 617 C CA . PRO A 1 86 ? -12.958 8.801 -4.967 1.00 56.69 86 PRO A CA 1
ATOM 618 C C . PRO A 1 86 ? -11.528 9.245 -5.316 1.00 56.69 86 PRO A C 1
ATOM 620 O O . PRO A 1 86 ? -11.029 8.910 -6.398 1.00 56.69 86 PRO A O 1
ATOM 623 N N . PRO A 1 87 ? -10.866 10.030 -4.448 1.00 63.56 87 PRO A N 1
ATOM 624 C CA . PRO A 1 87 ? -9.510 10.490 -4.700 1.00 63.56 87 PRO A CA 1
ATOM 625 C C . PRO A 1 87 ? -8.603 9.305 -5.067 1.00 63.56 87 PRO A C 1
ATOM 627 O O . PRO A 1 87 ? -8.638 8.309 -4.345 1.00 63.56 87 PRO A O 1
ATOM 630 N N . PRO A 1 88 ? -7.747 9.403 -6.100 1.00 57.72 88 PRO A N 1
ATOM 631 C CA . PRO A 1 88 ? -6.971 8.270 -6.622 1.00 57.72 88 PRO A CA 1
ATOM 632 C C . PRO A 1 88 ? -6.190 7.466 -5.567 1.00 57.72 88 PRO A C 1
ATOM 634 O O . PRO A 1 88 ? -6.096 6.250 -5.667 1.00 57.72 88 PRO A O 1
ATOM 637 N N . ARG A 1 89 ? -5.718 8.112 -4.489 1.00 59.03 89 ARG A N 1
ATOM 638 C CA . ARG A 1 89 ? -5.062 7.456 -3.333 1.00 59.03 89 ARG A CA 1
ATOM 639 C C . ARG A 1 89 ? -5.984 6.590 -2.450 1.00 59.03 89 ARG A C 1
ATOM 641 O O . ARG A 1 89 ? -5.562 6.129 -1.405 1.00 59.03 89 ARG A O 1
ATOM 648 N N . GLN A 1 90 ? -7.268 6.459 -2.777 1.00 63.41 90 GLN A N 1
ATOM 649 C CA . GLN A 1 90 ? -8.177 5.466 -2.173 1.00 63.41 90 GLN A CA 1
ATOM 650 C C . GLN A 1 90 ? -8.320 4.221 -3.054 1.00 63.41 90 GLN A C 1
ATOM 652 O O . GLN A 1 90 ? -8.957 3.250 -2.660 1.00 63.41 90 GLN A O 1
ATOM 657 N N . GLN A 1 91 ? -7.775 4.281 -4.269 1.00 65.12 91 GLN A N 1
ATOM 658 C CA . GLN A 1 91 ? -7.889 3.248 -5.290 1.00 65.12 91 GLN A CA 1
ATOM 659 C C . GLN A 1 91 ? -6.523 2.694 -5.695 1.00 65.12 91 GLN A C 1
ATOM 661 O O . GLN A 1 91 ? -6.483 1.748 -6.466 1.00 65.12 91 GLN A O 1
ATOM 666 N N . LEU A 1 92 ? -5.428 3.279 -5.201 1.00 74.81 92 LEU A N 1
ATOM 667 C CA . LEU A 1 92 ? -4.067 2.930 -5.581 1.00 74.81 92 LEU A CA 1
ATOM 668 C C . LEU A 1 92 ? -3.171 2.799 -4.352 1.00 74.81 92 LEU A C 1
ATOM 670 O O . LEU A 1 92 ? -3.180 3.679 -3.491 1.00 74.81 92 LEU A O 1
ATOM 674 N N . VAL A 1 93 ? -2.371 1.738 -4.335 1.00 79.44 93 VAL A N 1
ATOM 675 C CA . VAL A 1 93 ? -1.252 1.509 -3.414 1.00 79.44 93 VAL A CA 1
ATOM 676 C C . VAL A 1 93 ? 0.058 1.704 -4.169 1.00 79.44 93 VAL A C 1
ATOM 678 O O . VAL A 1 93 ? 0.171 1.315 -5.337 1.00 79.44 93 VAL A O 1
ATOM 681 N N . LEU A 1 94 ? 1.044 2.300 -3.498 1.00 82.50 94 LEU A N 1
ATOM 682 C CA . LEU A 1 94 ? 2.392 2.483 -4.020 1.00 82.50 94 LEU A CA 1
ATOM 683 C C . LEU A 1 94 ? 3.367 1.503 -3.361 1.00 82.50 94 LEU A C 1
ATOM 685 O O . LEU A 1 94 ? 3.617 1.556 -2.155 1.00 82.50 94 LEU A O 1
ATOM 689 N N . GLU A 1 95 ? 4.012 0.680 -4.182 1.00 77.25 95 GLU A N 1
ATOM 690 C CA . GLU A 1 95 ? 5.162 -0.121 -3.767 1.00 77.25 95 GLU A CA 1
ATOM 691 C C . GLU A 1 95 ? 6.430 0.408 -4.438 1.00 77.25 95 GLU A C 1
ATOM 693 O O . GLU A 1 95 ? 6.451 0.710 -5.631 1.00 77.25 95 GLU A O 1
ATOM 698 N N . LEU A 1 96 ? 7.507 0.507 -3.665 1.00 77.94 96 LEU A N 1
ATOM 699 C CA . LEU A 1 96 ? 8.825 0.897 -4.151 1.00 77.94 96 LEU A CA 1
ATOM 700 C C . LEU A 1 96 ? 9.833 -0.140 -3.671 1.00 77.94 96 LEU A C 1
ATOM 702 O O . LEU A 1 96 ? 10.024 -0.320 -2.468 1.00 77.94 96 LEU A O 1
ATOM 706 N N . ALA A 1 97 ? 10.501 -0.796 -4.612 1.00 64.88 97 ALA A N 1
ATOM 707 C CA . ALA A 1 97 ? 11.677 -1.601 -4.338 1.00 64.88 97 ALA A CA 1
ATOM 708 C C . ALA A 1 97 ? 12.893 -0.786 -4.774 1.00 64.88 97 ALA A C 1
ATOM 710 O O . ALA A 1 97 ? 13.294 -0.824 -5.936 1.00 64.88 97 ALA A O 1
ATOM 711 N N . PHE A 1 98 ? 13.444 -0.021 -3.830 1.00 65.00 98 PHE A N 1
ATOM 712 C CA . PHE A 1 98 ? 14.733 0.639 -3.988 1.00 65.00 98 PHE A CA 1
ATOM 713 C C . PHE A 1 98 ? 15.757 -0.082 -3.118 1.00 65.00 98 PHE A C 1
ATOM 715 O O . PHE A 1 98 ? 15.691 -0.038 -1.889 1.00 65.00 98 PHE A O 1
ATOM 722 N N . CYS A 1 99 ? 16.709 -0.759 -3.749 1.00 57.09 99 CYS A N 1
ATOM 723 C CA . CYS A 1 99 ? 17.905 -1.238 -3.067 1.00 57.09 99 CYS A CA 1
ATOM 724 C C . CYS A 1 99 ? 19.063 -0.355 -3.523 1.00 57.09 99 CYS A C 1
ATOM 726 O O . CYS A 1 99 ? 19.203 -0.116 -4.716 1.00 57.09 99 CYS A O 1
ATOM 728 N N . GLY A 1 100 ? 19.904 0.119 -2.599 1.00 56.91 100 GLY A N 1
ATOM 729 C CA . GLY A 1 100 ? 21.024 1.037 -2.870 1.00 56.91 100 GLY A CA 1
ATOM 730 C C . GLY A 1 100 ? 22.147 0.494 -3.773 1.00 56.91 100 GLY A C 1
ATOM 731 O O . GLY A 1 100 ? 23.253 1.027 -3.752 1.00 56.91 100 GLY A O 1
ATOM 732 N N . PHE A 1 101 ? 21.884 -0.556 -4.550 1.00 57.44 101 PHE A N 1
ATOM 733 C CA . PHE A 1 101 ? 22.727 -1.079 -5.615 1.00 57.44 101 PHE A CA 1
ATOM 734 C C . PHE A 1 101 ? 22.058 -0.816 -6.968 1.00 57.44 101 PHE A C 1
ATOM 736 O O . PHE A 1 101 ? 20.850 -0.985 -7.126 1.00 57.44 101 PHE A O 1
ATOM 743 N N . SER A 1 102 ? 22.856 -0.423 -7.963 1.00 60.50 102 SER A N 1
ATOM 744 C CA . SER A 1 102 ? 22.396 -0.212 -9.337 1.00 60.50 102 SER A CA 1
ATOM 745 C C . SER A 1 102 ? 21.721 -1.481 -9.877 1.00 60.50 102 SER A C 1
ATOM 747 O O . SER A 1 102 ? 22.411 -2.468 -10.133 1.00 60.50 102 SER A O 1
ATOM 749 N N . GLY A 1 103 ? 20.394 -1.465 -10.028 1.00 59.09 103 GLY A N 1
ATOM 750 C CA . GLY A 1 103 ? 19.639 -2.557 -10.660 1.00 59.09 103 GLY A CA 1
ATOM 751 C C . GLY A 1 103 ? 18.286 -2.905 -10.034 1.00 59.09 103 GLY A C 1
ATOM 752 O O . GLY A 1 103 ? 17.549 -3.686 -10.622 1.00 59.09 103 GLY A O 1
ATOM 753 N N . LEU A 1 104 ? 17.928 -2.348 -8.873 1.00 65.62 104 LEU A N 1
ATOM 754 C CA . LEU A 1 104 ? 16.609 -2.556 -8.259 1.00 65.62 104 LEU A CA 1
ATOM 755 C C . LEU A 1 104 ? 15.948 -1.201 -8.007 1.00 65.62 104 LEU A C 1
ATOM 757 O O . LEU A 1 104 ? 16.033 -0.662 -6.905 1.00 65.62 104 LEU A O 1
ATOM 761 N N . ASN A 1 105 ? 15.347 -0.654 -9.067 1.00 81.56 105 ASN A N 1
ATOM 762 C CA . ASN A 1 105 ? 14.664 0.642 -9.093 1.00 81.56 105 ASN A CA 1
ATOM 763 C C . ASN A 1 105 ? 13.228 0.470 -9.596 1.00 81.56 105 ASN A C 1
ATOM 765 O O . ASN A 1 105 ? 12.822 1.108 -10.563 1.00 81.56 105 ASN A O 1
ATOM 769 N N . TRP A 1 106 ? 12.473 -0.433 -8.979 1.00 88.44 106 TRP A N 1
ATOM 770 C CA . TRP A 1 106 ? 11.122 -0.753 -9.431 1.00 88.44 106 TRP A CA 1
ATOM 771 C C . TRP A 1 106 ? 10.085 0.009 -8.613 1.00 88.44 106 TRP A C 1
ATOM 773 O O . TRP A 1 106 ? 10.158 0.056 -7.382 1.00 88.44 106 TRP A O 1
ATOM 783 N N . ALA A 1 107 ? 9.107 0.581 -9.307 1.00 89.44 107 ALA A N 1
ATOM 784 C CA . ALA A 1 107 ? 7.916 1.163 -8.708 1.00 89.44 107 ALA A CA 1
ATOM 785 C C . ALA A 1 107 ? 6.684 0.411 -9.204 1.00 89.44 107 ALA A C 1
ATOM 787 O O . ALA A 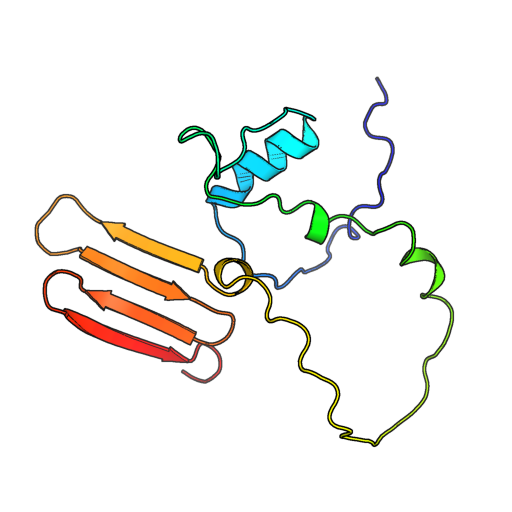1 107 ? 6.616 0.044 -10.378 1.00 89.44 107 ALA A O 1
ATOM 788 N N . ALA A 1 108 ? 5.708 0.208 -8.325 1.00 91.31 108 ALA A N 1
ATOM 789 C CA . ALA A 1 108 ? 4.435 -0.377 -8.698 1.00 91.31 108 ALA A CA 1
ATOM 790 C C . ALA A 1 108 ? 3.255 0.466 -8.225 1.00 91.31 108 ALA A C 1
ATOM 792 O O . ALA A 1 108 ? 3.260 1.003 -7.117 1.00 91.31 108 ALA A O 1
ATOM 793 N N . LEU A 1 109 ? 2.238 0.533 -9.080 1.00 90.81 109 LEU A N 1
ATOM 794 C CA . LEU A 1 109 ? 0.910 1.035 -8.767 1.00 90.81 109 LEU A CA 1
ATOM 795 C C . LEU A 1 109 ? -0.051 -0.148 -8.767 1.00 90.81 109 LEU A C 1
AT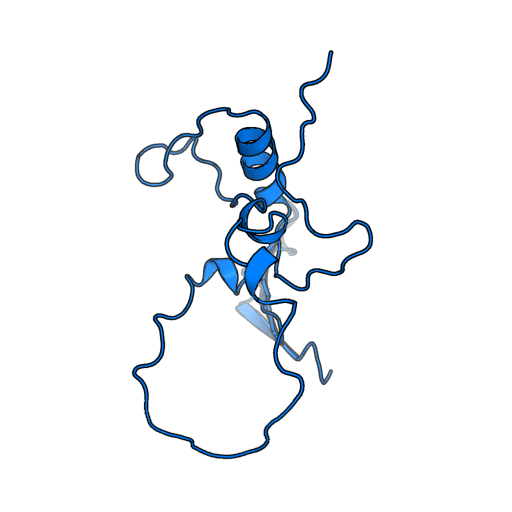OM 797 O O . LEU A 1 109 ? -0.070 -0.931 -9.719 1.00 90.81 109 LEU A O 1
ATOM 801 N N . VAL A 1 110 ? -0.828 -0.278 -7.698 1.00 90.69 110 VAL A N 1
ATOM 802 C CA . VAL A 1 110 ? -1.719 -1.424 -7.500 1.00 90.69 110 VAL A CA 1
ATOM 803 C C . VAL A 1 110 ? -3.122 -0.936 -7.185 1.00 90.69 110 VAL A C 1
ATOM 805 O O . VAL A 1 110 ? -3.285 -0.158 -6.248 1.00 90.69 110 VAL A O 1
ATOM 808 N N . ASP A 1 111 ? -4.121 -1.402 -7.931 1.00 89.69 111 ASP A N 1
ATOM 809 C CA . ASP A 1 111 ? -5.533 -1.262 -7.569 1.00 89.69 111 ASP A CA 1
ATOM 810 C C . ASP A 1 111 ? -6.162 -2.626 -7.218 1.00 89.69 111 ASP A C 1
ATOM 812 O O . ASP A 1 111 ? -5.467 -3.620 -7.009 1.00 89.69 111 ASP A O 1
ATOM 816 N N . ALA A 1 112 ? -7.490 -2.680 -7.095 1.00 87.19 112 ALA A N 1
ATOM 817 C CA . ALA A 1 112 ? -8.205 -3.907 -6.741 1.00 87.19 112 ALA A CA 1
ATOM 818 C C . ALA A 1 112 ? -8.170 -4.997 -7.832 1.00 87.19 112 ALA A C 1
ATOM 820 O O . ALA A 1 112 ? -8.586 -6.124 -7.572 1.00 87.19 112 ALA A O 1
ATOM 821 N N . ARG A 1 113 ? -7.730 -4.663 -9.048 1.00 90.62 113 ARG A N 1
ATOM 822 C CA . ARG A 1 113 ? -7.732 -5.540 -10.217 1.00 90.62 113 ARG A CA 1
ATOM 823 C C . ARG A 1 113 ? -6.370 -5.647 -10.883 1.00 90.62 113 ARG A C 1
ATOM 825 O O . ARG A 1 113 ? -6.047 -6.710 -11.378 1.00 90.62 113 ARG A O 1
ATOM 832 N N . PHE A 1 114 ? -5.579 -4.590 -10.936 1.00 93.62 114 PHE A N 1
ATOM 833 C CA . PHE A 1 114 ? -4.342 -4.556 -11.695 1.00 93.62 114 PHE A CA 1
ATOM 834 C C . PHE A 1 114 ? -3.155 -4.198 -10.817 1.00 93.62 114 PHE A C 1
ATOM 836 O O . PHE A 1 114 ? -3.231 -3.348 -9.928 1.00 93.62 114 PHE A O 1
ATOM 843 N N . LYS A 1 115 ? -2.015 -4.798 -11.153 1.00 94.81 115 LYS A N 1
ATOM 844 C CA . LYS A 1 115 ? -0.703 -4.372 -10.680 1.00 94.81 115 LYS A CA 1
ATOM 845 C C . LYS A 1 115 ? 0.138 -3.955 -11.875 1.00 94.81 115 LYS A C 1
ATOM 847 O O . LYS A 1 115 ? 0.463 -4.769 -12.736 1.00 94.81 115 LYS A O 1
ATOM 852 N N . TYR A 1 116 ? 0.492 -2.679 -11.910 1.00 94.38 116 TYR A N 1
ATOM 853 C CA . TYR A 1 116 ? 1.387 -2.105 -12.902 1.00 94.38 116 TYR A CA 1
ATOM 854 C C . TYR A 1 116 ? 2.759 -1.880 -12.277 1.00 94.38 116 TYR A C 1
ATOM 856 O O . TYR A 1 116 ? 2.857 -1.248 -11.229 1.00 94.38 116 TYR A O 1
ATOM 864 N N . VAL A 1 117 ? 3.812 -2.388 -12.911 1.00 93.88 117 VAL A N 1
ATOM 865 C CA . VAL A 1 117 ? 5.186 -2.373 -12.402 1.00 93.88 117 VAL A CA 1
ATOM 866 C C . VAL A 1 117 ? 6.102 -1.764 -13.458 1.00 93.88 117 VAL A C 1
ATOM 868 O O . VAL A 1 117 ? 6.033 -2.140 -14.626 1.00 93.88 117 VAL A O 1
ATOM 871 N N . ARG A 1 118 ? 6.977 -0.842 -13.051 1.00 92.06 118 ARG A N 1
ATOM 872 C CA . ARG A 1 118 ? 7.914 -0.156 -13.945 1.00 92.06 118 ARG A CA 1
ATOM 873 C C . ARG A 1 118 ? 9.316 -0.099 -13.360 1.00 92.06 118 ARG A C 1
ATOM 875 O O . ARG A 1 118 ? 9.494 0.363 -12.230 1.00 92.06 118 ARG A O 1
ATOM 882 N N . ASP A 1 119 ? 10.303 -0.515 -14.145 1.00 90.88 119 ASP A N 1
ATOM 883 C CA . ASP A 1 119 ? 11.713 -0.269 -13.855 1.00 90.88 119 ASP A CA 1
ATOM 884 C C . ASP A 1 119 ? 12.015 1.191 -14.192 1.00 90.88 119 ASP A C 1
ATOM 886 O O . ASP A 1 119 ? 11.885 1.637 -15.332 1.00 90.88 119 ASP A O 1
ATOM 890 N N . LEU A 1 120 ? 12.404 1.973 -13.195 1.00 86.00 120 LEU A N 1
ATOM 891 C CA . LEU A 1 120 ? 12.704 3.390 -13.371 1.00 86.00 120 LEU A CA 1
ATOM 892 C C . LEU A 1 120 ? 14.077 3.636 -14.017 1.00 86.00 120 LEU A C 1
ATOM 894 O O . LEU A 1 120 ? 14.357 4.764 -14.416 1.00 86.00 120 LEU A O 1
ATOM 898 N N . SER A 1 121 ? 14.929 2.613 -14.117 1.00 85.50 121 SER A N 1
ATOM 899 C CA . SER A 1 121 ? 16.239 2.672 -14.776 1.00 85.50 121 SER A CA 1
ATOM 900 C C . SER A 1 121 ? 16.163 2.276 -16.244 1.00 85.50 121 SER A C 1
ATOM 902 O O . SER A 1 121 ? 16.646 3.027 -17.090 1.00 85.50 121 SER A O 1
ATOM 904 N N . SER A 1 122 ? 15.585 1.110 -16.552 1.00 87.94 122 SER A N 1
ATOM 905 C CA . SER A 1 122 ? 15.477 0.633 -17.939 1.00 87.94 122 SER A CA 1
ATOM 906 C C . SER A 1 122 ? 14.231 1.156 -18.653 1.00 87.94 122 SER A C 1
ATOM 908 O O . SER A 1 122 ? 14.249 1.317 -19.871 1.00 87.94 122 SER A O 1
ATOM 910 N N . GLY A 1 123 ? 13.172 1.474 -17.905 1.00 90.81 123 GLY A N 1
ATOM 911 C CA . GLY A 1 123 ? 11.864 1.808 -18.459 1.00 90.81 123 GLY A CA 1
ATOM 912 C C . GLY A 1 123 ? 11.023 0.586 -18.818 1.00 90.81 123 GLY A C 1
ATOM 913 O O . GLY A 1 123 ? 9.965 0.773 -19.409 1.00 90.81 123 GLY A O 1
ATOM 914 N N . ASP A 1 124 ? 11.470 -0.628 -18.481 1.00 93.25 124 ASP A N 1
ATOM 915 C CA . ASP A 1 124 ? 10.695 -1.846 -18.715 1.00 93.25 124 ASP A CA 1
ATOM 916 C C . ASP A 1 124 ? 9.419 -1.847 -17.868 1.00 93.25 124 ASP A C 1
ATOM 918 O O . ASP A 1 124 ? 9.414 -1.433 -16.705 1.00 93.25 124 ASP A O 1
ATOM 922 N N . GLU A 1 125 ? 8.332 -2.335 -18.457 1.00 95.56 125 GLU A N 1
ATOM 923 C CA . GLU A 1 125 ? 6.991 -2.285 -17.879 1.00 95.56 125 GLU A CA 1
ATOM 924 C C . GLU A 1 125 ? 6.372 -3.683 -17.844 1.00 95.56 125 GLU A C 1
ATOM 926 O O . GLU A 1 125 ? 6.554 -4.494 -18.754 1.00 95.56 125 GLU A O 1
ATOM 931 N N . GLN A 1 126 ? 5.639 -3.968 -16.771 1.00 95.12 126 GLN A N 1
ATOM 932 C CA . GLN A 1 126 ? 4.882 -5.202 -16.579 1.00 95.12 126 GLN A CA 1
ATOM 933 C C . GLN A 1 126 ? 3.483 -4.843 -16.072 1.00 95.12 126 GLN A C 1
ATOM 935 O O . GLN A 1 126 ? 3.321 -3.937 -15.250 1.00 95.12 126 GLN A O 1
ATOM 940 N N . LEU A 1 127 ? 2.469 -5.551 -16.563 1.00 96.56 127 LEU A N 1
ATOM 941 C CA . LEU A 1 127 ? 1.076 -5.373 -16.169 1.00 96.56 127 LEU A CA 1
ATOM 942 C C . LEU A 1 127 ? 0.471 -6.741 -15.869 1.00 96.56 127 LEU A C 1
ATOM 944 O O . LEU A 1 127 ? 0.501 -7.618 -16.728 1.00 96.56 127 LEU A O 1
ATOM 948 N N . PHE A 1 128 ? -0.096 -6.876 -14.675 1.00 96.94 128 PHE A N 1
ATOM 949 C CA . PHE A 1 128 ? -0.734 -8.094 -14.184 1.00 96.94 128 PHE A CA 1
ATOM 950 C C . PHE A 1 128 ? -2.213 -7.820 -13.898 1.00 96.94 128 PHE A C 1
ATOM 952 O O . PHE A 1 128 ? -2.524 -6.807 -13.261 1.00 96.94 128 PHE A O 1
ATOM 959 N N . ASP A 1 129 ? -3.110 -8.706 -14.343 1.00 95.62 129 ASP A N 1
ATOM 960 C CA . ASP A 1 129 ? -4.518 -8.729 -13.914 1.00 95.62 129 ASP A CA 1
ATOM 961 C C . ASP A 1 129 ? -4.635 -9.678 -12.714 1.00 95.62 129 ASP A C 1
ATOM 963 O O . ASP A 1 129 ? -4.545 -10.888 -12.848 1.00 95.62 129 ASP A O 1
ATOM 967 N N . LEU A 1 130 ? -4.829 -9.119 -11.524 1.00 92.50 130 LEU A N 1
ATOM 968 C CA . LEU A 1 130 ? -4.895 -9.830 -10.247 1.00 92.50 130 LEU A CA 1
ATOM 969 C C . LEU A 1 130 ? -6.127 -10.742 -10.110 1.00 92.50 130 LEU A C 1
ATOM 971 O O . LEU A 1 130 ? -6.269 -11.411 -9.085 1.00 92.50 130 LEU A O 1
ATOM 975 N N . VAL A 1 131 ? -7.039 -10.729 -11.086 1.00 92.81 131 VAL A N 1
ATOM 976 C CA . VAL A 1 131 ? -8.209 -11.612 -11.128 1.00 92.81 131 VAL A CA 1
ATOM 977 C C . VAL A 1 131 ? -7.984 -12.791 -12.073 1.00 92.81 131 VAL A C 1
ATOM 979 O O . VAL A 1 131 ? -8.384 -13.907 -11.741 1.00 92.81 131 VAL A O 1
ATOM 982 N N . ASP A 1 132 ? -7.367 -12.538 -13.229 1.00 94.69 132 ASP A N 1
ATOM 983 C CA . ASP A 1 132 ? -7.385 -13.454 -14.375 1.00 94.69 132 ASP A CA 1
ATOM 984 C C . ASP A 1 132 ? -5.999 -14.027 -14.772 1.00 94.69 132 ASP A C 1
ATOM 986 O O . ASP A 1 132 ? -5.960 -14.904 -15.640 1.00 94.69 132 ASP A O 1
ATOM 990 N N . ASP A 1 133 ? -4.891 -13.571 -14.167 1.00 91.31 133 ASP A N 1
ATOM 991 C CA . ASP A 1 133 ? -3.500 -14.041 -14.395 1.00 91.31 133 ASP A CA 1
ATOM 992 C C . ASP A 1 133 ? -2.966 -14.897 -13.225 1.00 91.31 133 ASP A C 1
ATOM 994 O O . ASP A 1 133 ? -2.471 -16.022 -13.477 1.00 91.31 133 ASP A O 1
#

InterPro domains:
  IPR017850 Alkaline-phosphatase-like, core domain superfamily [G3DSA:3.40.720.10] (3-133)
  IPR017850 Alkaline-phosphatase-like, core domain superfamily [SSF53649] (9-133)

Sequence (133 aa):
PDAWSASAAVPRGSLVHHLVELRDIFPTFAEIARIALPSATEDEAAPDGRSLLSHISISAEDTKNATDTATASDAALGSAPRPASPPPRQQLVLELAFCGFSGLNWAALVDARFKYVRDLSSGDEQLFDLVDD

Foldseek 3Di:
DPPPPDQDFDDPPDDDLWDADPLQVVQQVCVVVVNDADDPVPDPSGRPHHHCCVVGGDDPVVVPPPPDDDDDDDDDDDDDPDPDPPDVVRFWDWDFQDDVDPDRGKIWIDGPFKIWIARPVPRDIDIDGPVPD

Secondary structure (DSSP, 8-state):
--------B--TT--------GGGHHHHHHHHTTPPPPPTTT-TTS-SS--SHHHHB--TTTTSSTTS-----------PPPPPPPPGGGT-EEEEEE-SSTT-EEEEEE-SSEEEEEETTT--EEEEETTT-

pLDDT: mean 71.69, std 20.74, range [30.23, 96.94]

Radius of gyration: 20.35 Å; chains: 1; bounding box: 60×37×53 Å

Organism: Chrysotila carterae (NCBI:txid13221)